Protein AF-A0A8D9G6V7-F1 (afdb_monomer_lite)

Foldseek 3Di:
DADPPDCPVCVVCPCPDPVCVVCVPPCVVVVRVQRPDPVDVPDDDDDPVVVVLVVVLVVLVVVLCCLLVVLVVCCCHDPQGRRNPVVPQDDQAPPCPPPTGGLVHSVSSVVVSVVSVVVSVVSVLVVVLVVDDPCSVVVVVVVCPPPVNVVVVVPDPVVVVVVPD

Radius of gyration: 23.68 Å; chains: 1; bounding box: 57×38×56 Å

Secondary structure (DSSP, 8-state):
---TTSTTHHHH--TT-HHHHHHTTTTHHHHHHHHH-TTS-SS----HHHHHHHHHHHHHHHHHHHHHHHHHHTTS--SS-TTHHHH-S--S-S-SGGG--TT-SHHHHHHHHHHHHHHHHHHHHHHHHHTT-TTHHHHHHHHHTSHHHHHHHTT-TTGGGTS--

pLDDT: mean 71.74, std 18.2, range [32.66, 95.0]

Structure (mmCIF, N/CA/C/O backbone):
data_AF-A0A8D9G6V7-F1
#
_entry.id   AF-A0A8D9G6V7-F1
#
loop_
_atom_site.group_PDB
_atom_site.id
_atom_site.type_symbol
_atom_site.label_atom_id
_atom_site.label_alt_id
_atom_site.label_comp_id
_atom_site.label_asym_id
_atom_site.label_entity_id
_atom_site.label_seq_id
_atom_site.pdbx_PDB_ins_code
_atom_site.Cartn_x
_atom_site.Cartn_y
_atom_site.Cartn_z
_atom_site.occupancy
_atom_site.B_iso_or_equiv
_atom_site.auth_seq_id
_atom_site.auth_comp_id
_atom_site.auth_asym_id
_atom_site.auth_atom_id
_atom_site.pdbx_PDB_model_num
ATOM 1 N N . MET A 1 1 ? -26.368 -6.749 24.649 1.00 46.66 1 MET A N 1
ATOM 2 C CA . MET A 1 1 ? -26.140 -5.301 24.455 1.00 46.66 1 MET A CA 1
ATOM 3 C C . MET A 1 1 ? -24.662 -5.129 24.165 1.00 46.66 1 MET A C 1
ATOM 5 O O . MET A 1 1 ? -23.913 -5.267 25.105 1.00 46.66 1 MET A O 1
ATOM 9 N N . GLY A 1 2 ? -24.214 -5.028 22.910 1.00 43.94 2 GLY A N 1
ATOM 10 C CA . GLY A 1 2 ? -22.781 -4.958 22.572 1.00 43.94 2 GLY A CA 1
ATOM 11 C C . GLY A 1 2 ? -22.303 -3.508 22.549 1.00 43.94 2 GLY A C 1
ATOM 12 O O . GLY A 1 2 ? -22.969 -2.684 21.937 1.00 43.94 2 GLY A O 1
ATOM 13 N N . LYS A 1 3 ? -21.216 -3.220 23.271 1.00 48.94 3 LYS A N 1
ATOM 14 C CA . LYS A 1 3 ? -20.540 -1.927 23.479 1.00 48.94 3 LYS A CA 1
ATOM 15 C C . LYS A 1 3 ? -21.410 -0.676 23.274 1.00 48.94 3 LYS A C 1
ATOM 17 O O . LYS A 1 3 ? -21.398 -0.049 22.221 1.00 48.94 3 LYS A O 1
ATOM 22 N N . LEU A 1 4 ? -22.092 -0.275 24.349 1.00 51.56 4 LEU A N 1
ATOM 23 C CA . LEU A 1 4 ? -23.026 0.861 24.468 1.00 51.56 4 LEU A CA 1
ATOM 24 C C . LEU A 1 4 ? -22.430 2.265 24.219 1.00 51.56 4 LEU A C 1
ATOM 26 O O . LEU A 1 4 ? -23.089 3.256 24.503 1.00 51.56 4 LEU A O 1
ATOM 30 N N . HIS A 1 5 ? -21.189 2.385 23.745 1.00 51.94 5 HIS A N 1
ATOM 31 C CA . HIS A 1 5 ? -20.519 3.687 23.675 1.00 51.94 5 HIS A CA 1
ATOM 32 C C . HIS A 1 5 ? -20.695 4.404 22.327 1.00 51.94 5 HIS A C 1
ATOM 34 O O . HIS A 1 5 ? -20.403 5.591 22.232 1.00 51.94 5 HIS A O 1
ATOM 40 N N . MET A 1 6 ? -21.160 3.704 21.289 1.00 51.47 6 MET A N 1
ATOM 41 C CA . MET A 1 6 ? -21.471 4.283 19.981 1.00 51.47 6 MET A CA 1
ATOM 42 C C . MET A 1 6 ? -22.716 3.567 19.446 1.00 51.47 6 MET A C 1
ATOM 44 O O . MET A 1 6 ? -22.644 2.388 19.096 1.00 51.47 6 MET A O 1
ATOM 48 N N . ASP A 1 7 ? -23.852 4.259 19.374 1.00 50.56 7 ASP A N 1
ATOM 49 C CA . ASP A 1 7 ? -25.174 3.733 18.979 1.00 50.56 7 ASP A CA 1
ATOM 50 C C . ASP A 1 7 ? -25.240 3.067 17.583 1.00 50.56 7 ASP A C 1
ATOM 52 O O . ASP A 1 7 ? -26.285 2.581 17.160 1.00 50.56 7 ASP A O 1
ATOM 56 N N . LEU A 1 8 ? -24.125 2.973 16.854 1.00 51.81 8 LEU A N 1
ATOM 57 C CA . LEU A 1 8 ? -24.022 2.324 15.546 1.00 51.81 8 LEU A CA 1
ATOM 58 C C . LEU A 1 8 ? -24.221 0.794 15.597 1.00 51.81 8 LEU A C 1
ATOM 60 O O . LEU A 1 8 ? -24.681 0.193 14.626 1.00 51.81 8 LEU A O 1
ATOM 64 N N . MET A 1 9 ? -23.917 0.149 16.732 1.00 51.12 9 MET A N 1
ATOM 65 C CA . MET A 1 9 ? -24.083 -1.305 16.912 1.00 51.12 9 MET A CA 1
ATOM 66 C C . MET A 1 9 ? -25.566 -1.731 16.982 1.00 51.12 9 MET A C 1
ATOM 68 O O . MET A 1 9 ? -25.879 -2.906 16.777 1.00 51.12 9 MET A O 1
ATOM 72 N N . TYR A 1 10 ? -26.497 -0.794 17.220 1.00 48.59 10 TYR A N 1
ATOM 73 C CA . TYR A 1 10 ? -27.942 -1.067 17.212 1.00 48.59 10 TYR A CA 1
ATOM 74 C C . TYR A 1 10 ? -28.474 -1.461 15.827 1.00 48.59 10 TYR A C 1
ATOM 76 O O . TYR A 1 10 ? -29.475 -2.172 15.745 1.00 48.59 10 TYR A O 1
ATOM 84 N N . PHE A 1 11 ? -27.808 -1.049 14.742 1.00 48.66 11 PHE A N 1
ATOM 85 C CA . PHE A 1 11 ? -28.269 -1.356 13.386 1.00 48.66 11 PHE A CA 1
ATOM 86 C C . PHE A 1 11 ? -27.927 -2.790 12.948 1.00 48.66 11 PHE A C 1
ATOM 88 O O . PHE A 1 11 ? -28.693 -3.411 12.216 1.00 48.66 11 PHE A O 1
ATOM 95 N N . TYR A 1 12 ? -26.803 -3.348 13.415 1.00 50.84 12 TYR A N 1
ATOM 96 C CA . TYR A 1 12 ? -26.322 -4.664 12.964 1.00 50.84 12 TYR A CA 1
ATOM 97 C C . TYR A 1 12 ? -26.903 -5.853 13.742 1.00 50.84 12 TYR A C 1
ATOM 99 O O . TYR A 1 12 ? -26.991 -6.953 13.200 1.00 50.84 12 TYR A O 1
ATOM 107 N N . LEU A 1 13 ? -27.338 -5.655 14.989 1.00 57.66 13 LEU A N 1
ATOM 108 C CA . LEU A 1 13 ? -27.969 -6.693 15.811 1.00 57.66 13 LEU A CA 1
ATOM 109 C C . LEU A 1 13 ? -29.180 -6.113 16.559 1.00 57.66 13 LEU A C 1
ATOM 111 O O . LEU A 1 13 ? -29.129 -5.957 17.783 1.00 57.66 13 LEU A O 1
ATOM 115 N N . PRO A 1 14 ? -30.293 -5.808 15.862 1.00 64.06 14 PRO A N 1
ATOM 116 C CA . PRO A 1 14 ? -31.550 -5.570 16.554 1.00 64.06 14 PRO A CA 1
ATOM 117 C C . PRO A 1 14 ? -31.865 -6.798 17.416 1.00 64.06 14 PRO A C 1
ATOM 119 O O . PRO A 1 14 ? -31.642 -7.936 16.996 1.00 64.06 14 PRO A O 1
ATOM 122 N N . THR A 1 15 ? -32.404 -6.584 18.618 1.00 68.12 15 THR A N 1
ATOM 123 C CA . THR A 1 15 ? -32.710 -7.638 19.611 1.00 68.12 15 THR A CA 1
ATOM 124 C C . THR A 1 15 ? -33.662 -8.728 19.102 1.00 68.12 15 THR A C 1
ATOM 126 O O . THR A 1 15 ? -33.828 -9.746 19.767 1.00 68.12 15 THR A O 1
ATOM 129 N N . ASN A 1 16 ? -34.242 -8.534 17.912 1.00 69.12 16 ASN A N 1
ATOM 130 C CA . ASN A 1 16 ? -35.135 -9.455 17.214 1.00 69.12 16 ASN A CA 1
ATOM 131 C C . ASN A 1 16 ? -34.717 -9.732 15.751 1.00 69.12 16 ASN A C 1
ATOM 133 O O . ASN A 1 16 ? -35.520 -10.232 14.968 1.00 69.12 16 ASN A O 1
ATOM 137 N N . GLY A 1 17 ? -33.485 -9.398 15.350 1.00 74.50 17 GLY A N 1
ATOM 138 C CA . GLY A 1 17 ? -32.993 -9.659 13.995 1.00 74.50 17 GLY A CA 1
ATOM 139 C C . GLY A 1 17 ? -32.755 -11.152 13.717 1.00 74.50 17 GLY A C 1
ATOM 140 O O . GLY A 1 17 ? -32.447 -11.908 14.642 1.00 74.50 17 GLY A O 1
ATOM 141 N N . PRO A 1 18 ? -32.819 -11.596 12.448 1.00 76.44 18 PRO A N 1
ATOM 142 C CA . PRO A 1 18 ? -32.563 -12.992 12.079 1.00 76.44 18 PRO A CA 1
ATOM 143 C C . PRO A 1 18 ? -31.156 -13.462 12.493 1.00 76.44 18 PRO A C 1
ATOM 145 O O . PRO A 1 18 ? -31.009 -14.572 12.998 1.00 76.44 18 PRO A O 1
ATOM 148 N N . ALA A 1 19 ? -30.141 -12.594 12.396 1.00 72.94 19 ALA A N 1
ATOM 149 C CA . ALA A 1 19 ? -28.780 -12.878 12.866 1.00 72.94 19 ALA A CA 1
ATOM 150 C C . ALA A 1 19 ? -28.673 -12.983 14.403 1.00 72.94 19 ALA A C 1
ATOM 152 O O . ALA A 1 19 ? -27.957 -13.843 14.915 1.00 72.94 19 ALA A O 1
ATOM 153 N N . PHE A 1 20 ? -29.421 -12.153 15.145 1.00 78.75 20 PHE A N 1
ATOM 154 C CA . PHE A 1 20 ? -29.467 -12.200 16.612 1.00 78.75 20 PHE A CA 1
ATOM 155 C C . PHE A 1 20 ? -30.108 -13.505 17.099 1.00 78.75 20 PHE A C 1
ATOM 157 O O . PHE A 1 20 ? -29.574 -14.166 17.986 1.00 78.75 20 PHE A O 1
ATOM 164 N N . ASN A 1 21 ? -31.222 -13.912 16.483 1.00 77.44 21 ASN A N 1
ATOM 165 C CA . ASN A 1 21 ? -31.933 -15.138 16.845 1.00 77.44 21 ASN A CA 1
ATOM 166 C C . ASN A 1 21 ? -31.157 -16.408 16.463 1.00 77.44 21 ASN A C 1
ATOM 168 O O . ASN A 1 21 ? -31.129 -17.346 17.255 1.00 77.44 21 ASN A O 1
ATOM 172 N N . ALA A 1 22 ? -30.478 -16.422 15.311 1.00 76.88 22 ALA A N 1
ATOM 173 C CA . ALA A 1 22 ? -29.657 -17.557 14.884 1.00 76.88 22 ALA A CA 1
ATOM 174 C C . ALA A 1 22 ? -28.390 -17.747 15.743 1.00 76.88 22 ALA A C 1
ATOM 176 O O . ALA A 1 22 ? -27.967 -18.874 15.982 1.00 76.88 22 ALA A O 1
ATOM 177 N N . GLY A 1 23 ? -27.783 -16.657 16.229 1.00 75.62 23 GLY A N 1
ATOM 178 C CA . GLY A 1 23 ? -26.565 -16.711 17.049 1.00 75.62 23 GLY A CA 1
ATOM 179 C C . GLY A 1 23 ? -26.800 -16.866 18.557 1.00 75.62 23 GLY A C 1
ATOM 180 O O . GLY A 1 23 ? -25.850 -17.168 19.286 1.00 75.62 23 GLY A O 1
ATOM 181 N N . ARG A 1 24 ? -28.040 -16.661 19.033 1.00 76.88 24 ARG A N 1
ATOM 182 C CA . ARG A 1 24 ? -28.408 -16.470 20.453 1.00 76.88 24 ARG A CA 1
ATOM 183 C C . ARG A 1 24 ? -27.944 -17.576 21.398 1.00 76.88 24 ARG A C 1
ATOM 185 O O . ARG A 1 24 ? -27.667 -17.285 22.555 1.00 76.88 24 ARG A O 1
ATOM 192 N N . SER A 1 25 ? -27.888 -18.818 20.932 1.00 78.25 25 SER A N 1
ATOM 193 C CA . SER A 1 25 ? -27.542 -19.991 21.745 1.00 78.25 25 SER A CA 1
ATOM 194 C C . SER A 1 25 ? -26.132 -20.530 21.500 1.00 78.25 25 SER A C 1
ATOM 196 O O . SER A 1 25 ? -25.709 -21.419 22.231 1.00 78.25 25 SER A O 1
ATOM 198 N N . ILE A 1 26 ? -25.410 -20.025 20.491 1.00 81.19 26 ILE A N 1
ATOM 199 C CA . ILE A 1 26 ? -24.155 -20.637 20.023 1.00 81.19 26 ILE A CA 1
ATOM 200 C C . ILE A 1 26 ? -22.945 -19.801 20.444 1.00 81.19 26 ILE A C 1
ATOM 202 O O . ILE A 1 26 ? -22.111 -20.258 21.215 1.00 81.19 26 ILE A O 1
ATOM 206 N N . TRP A 1 27 ? -22.842 -18.569 19.950 1.00 81.12 27 TRP A N 1
ATOM 207 C CA . TRP A 1 27 ? -21.658 -17.720 20.149 1.00 81.12 27 TRP A CA 1
ATOM 208 C C . TRP A 1 27 ? -22.009 -16.331 20.686 1.00 81.12 27 TRP A C 1
ATOM 210 O O . TRP A 1 27 ? -21.168 -15.665 21.287 1.00 81.12 27 TRP A O 1
ATOM 220 N N . LEU A 1 28 ? -23.260 -15.894 20.515 1.00 79.44 28 LEU A N 1
ATOM 221 C CA . LEU A 1 28 ? -23.675 -14.525 20.799 1.00 79.44 28 LEU A CA 1
ATOM 222 C C . LEU A 1 28 ? -23.592 -14.135 22.290 1.00 79.44 28 LEU A C 1
ATOM 224 O O . LEU A 1 28 ? -23.145 -13.021 22.556 1.00 79.44 28 LEU A O 1
ATOM 228 N N . PRO A 1 29 ? -23.951 -14.990 23.275 1.00 80.31 29 PRO A N 1
ATOM 229 C CA . PRO A 1 29 ? -23.819 -14.636 24.692 1.00 80.31 29 PRO A CA 1
ATOM 230 C C . PRO A 1 29 ? -22.359 -14.438 25.123 1.00 80.31 29 PRO A C 1
ATOM 232 O O . PRO A 1 29 ? -22.047 -13.454 25.788 1.00 80.31 29 PRO A O 1
ATOM 235 N N . GLY A 1 30 ? -21.454 -15.327 24.695 1.00 81.88 30 GLY A N 1
ATOM 236 C CA . GLY A 1 30 ? -20.021 -15.216 24.989 1.00 81.88 30 GLY A CA 1
ATOM 237 C C . GLY A 1 30 ? -19.370 -14.021 24.289 1.00 81.88 30 GLY A C 1
ATOM 238 O O . GLY A 1 30 ? -18.611 -13.278 24.902 1.00 81.88 30 GLY A O 1
ATOM 239 N N . TRP A 1 31 ? -19.739 -13.778 23.031 1.00 81.19 31 TRP A N 1
ATOM 240 C CA . TRP A 1 31 ? -19.286 -12.625 22.251 1.00 81.19 31 TRP A CA 1
ATOM 241 C C . TRP A 1 31 ? -19.730 -11.290 22.861 1.00 81.19 31 TRP A C 1
ATOM 243 O O . TRP A 1 31 ? -18.931 -10.365 22.990 1.00 81.19 31 TRP A O 1
ATOM 253 N N . LEU A 1 32 ? -20.994 -11.188 23.285 1.00 78.06 32 LEU A N 1
ATOM 254 C CA . LEU A 1 32 ? -21.510 -9.986 23.938 1.00 78.06 32 LEU A CA 1
ATOM 255 C C . LEU A 1 32 ? -20.821 -9.721 25.278 1.00 78.06 32 LEU A C 1
ATOM 257 O O . LEU A 1 32 ? -20.551 -8.562 25.578 1.00 78.06 32 LEU A O 1
ATOM 261 N N . ASN A 1 33 ? -20.512 -10.753 26.062 1.00 81.06 33 ASN A N 1
ATOM 262 C CA . ASN A 1 33 ? -19.750 -10.578 27.298 1.00 81.06 33 ASN A CA 1
ATOM 263 C C . ASN A 1 33 ? -18.335 -10.060 26.998 1.00 81.06 33 ASN A C 1
ATOM 265 O O . ASN A 1 33 ? -17.965 -8.998 27.491 1.00 81.06 33 ASN A O 1
ATOM 269 N N . ALA A 1 34 ? -17.613 -10.705 26.078 1.00 78.50 34 ALA A N 1
ATOM 270 C CA . ALA A 1 34 ? -16.242 -10.334 25.724 1.00 78.50 34 ALA A CA 1
ATOM 271 C C . ALA A 1 34 ? -16.100 -8.907 25.152 1.00 78.50 34 ALA A C 1
ATOM 273 O O . ALA A 1 34 ? -15.079 -8.258 25.368 1.00 78.50 34 ALA A O 1
ATOM 274 N N . ILE A 1 35 ? -17.115 -8.403 24.437 1.00 76.25 35 ILE A N 1
ATOM 275 C CA . ILE A 1 35 ? -17.132 -7.035 23.886 1.00 76.25 35 ILE A CA 1
ATOM 276 C C . ILE A 1 35 ? -17.367 -5.966 24.960 1.00 76.25 35 ILE A C 1
ATOM 278 O O . ILE A 1 35 ? -16.901 -4.833 24.818 1.00 76.25 35 ILE A O 1
ATOM 282 N N . ASN A 1 36 ? -18.149 -6.292 25.989 1.00 75.19 36 ASN A N 1
ATOM 283 C CA . ASN A 1 36 ? -18.490 -5.354 27.061 1.00 75.19 36 ASN A CA 1
ATOM 284 C C . ASN A 1 36 ? -17.490 -5.376 28.216 1.00 75.19 36 ASN A C 1
ATOM 286 O O . ASN A 1 36 ? -17.536 -4.507 29.085 1.00 75.19 36 ASN A O 1
ATOM 290 N N . GLU A 1 37 ? -16.604 -6.364 28.242 1.00 79.81 37 GLU A N 1
ATOM 291 C CA . GLU A 1 37 ? -15.507 -6.434 29.192 1.00 79.81 37 GLU A CA 1
ATOM 292 C C . GLU A 1 37 ? -14.452 -5.364 28.875 1.00 79.81 37 GLU A C 1
ATOM 294 O O . GLU A 1 37 ? -13.754 -5.418 27.864 1.00 79.81 37 GLU A O 1
ATOM 299 N N . ASN A 1 38 ? -14.295 -4.399 29.786 1.00 71.06 38 ASN A N 1
ATOM 300 C CA . ASN A 1 38 ? -13.301 -3.322 29.674 1.00 71.06 38 ASN A CA 1
ATOM 301 C C . ASN A 1 38 ? -11.849 -3.794 29.889 1.00 71.06 38 ASN A C 1
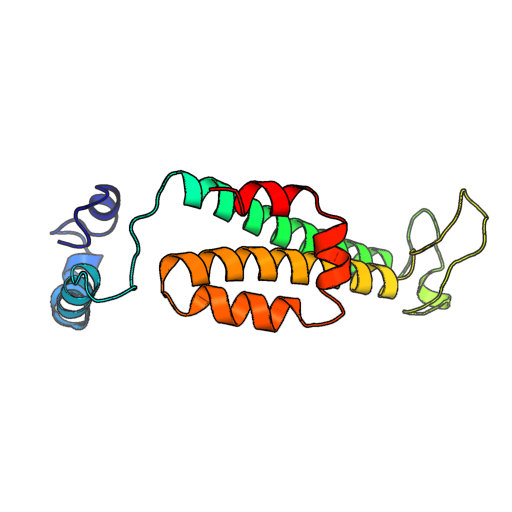ATOM 303 O O . ASN A 1 38 ? -10.922 -3.001 29.745 1.00 71.06 38 ASN A O 1
ATOM 307 N N . SER A 1 39 ? -11.640 -5.060 30.261 1.00 74.94 39 SER A N 1
ATOM 308 C CA . SER A 1 39 ? -10.317 -5.673 30.430 1.00 74.94 39 SER A CA 1
ATOM 309 C C . SER A 1 39 ? -9.692 -6.142 29.115 1.00 74.94 39 SER A C 1
ATOM 311 O O . SER A 1 39 ? -8.498 -6.430 29.084 1.00 74.94 39 SER A O 1
ATOM 313 N N . ASN A 1 40 ? -10.482 -6.230 28.040 1.00 71.50 40 ASN A N 1
ATOM 314 C CA . ASN A 1 40 ? -10.051 -6.781 26.760 1.00 71.50 40 ASN A CA 1
ATOM 315 C C . ASN A 1 40 ? -9.880 -5.665 25.718 1.00 71.50 40 ASN A C 1
ATOM 317 O O . ASN A 1 40 ? -10.647 -4.707 25.667 1.00 71.50 40 ASN A O 1
ATOM 321 N N . SER A 1 41 ? -8.912 -5.816 24.813 1.00 69.31 41 SER A N 1
ATOM 322 C CA . SER A 1 41 ? -8.649 -4.877 23.710 1.00 69.31 41 SER A CA 1
ATOM 323 C C . SER A 1 41 ? -9.484 -5.151 22.446 1.00 69.31 41 SER A C 1
ATOM 325 O O . SER A 1 41 ? -9.144 -4.680 21.364 1.00 69.31 41 SER A O 1
ATOM 327 N N . LEU A 1 42 ? -10.576 -5.918 22.559 1.00 66.56 42 LEU A N 1
ATOM 328 C CA . LEU A 1 42 ? -11.312 -6.475 21.413 1.00 66.56 42 LEU A CA 1
ATOM 329 C C . LEU A 1 42 ? -11.972 -5.411 20.526 1.00 66.56 42 LEU A C 1
ATOM 331 O O . LEU A 1 42 ? -12.063 -5.582 19.316 1.00 66.56 42 LEU A O 1
ATOM 335 N N . PHE A 1 43 ? -12.389 -4.298 21.124 1.00 70.31 43 PHE A N 1
ATOM 336 C CA . PHE A 1 43 ? -12.833 -3.102 20.417 1.00 70.31 43 PHE A CA 1
ATOM 337 C C . PHE A 1 43 ? -12.419 -1.912 21.263 1.00 70.31 43 PHE A C 1
ATOM 339 O O . PHE A 1 43 ? -12.920 -1.782 22.374 1.00 70.31 43 PHE A O 1
ATOM 346 N N . LEU A 1 44 ? -11.524 -1.044 20.797 1.00 71.62 44 LEU A N 1
ATOM 347 C CA . LEU A 1 44 ? -11.215 0.206 21.501 1.00 71.62 44 LEU A CA 1
ATOM 348 C C . LEU A 1 44 ? -12.250 1.284 21.155 1.00 71.62 44 LEU A C 1
ATOM 350 O O . LEU A 1 44 ? -12.960 1.194 20.155 1.00 71.62 44 LEU A O 1
ATOM 354 N N . THR A 1 45 ? -12.411 2.274 22.032 1.00 69.06 45 THR A N 1
ATOM 355 C CA . THR A 1 45 ? -13.222 3.458 21.722 1.00 69.06 45 THR A CA 1
ATOM 356 C C . THR A 1 45 ? -12.487 4.295 20.683 1.00 69.06 45 THR A C 1
ATOM 358 O O . THR A 1 45 ? -11.426 4.834 20.978 1.00 69.06 45 THR A O 1
ATOM 361 N N . ILE A 1 46 ? -13.054 4.381 19.482 1.00 73.06 46 ILE A N 1
ATOM 362 C CA . ILE A 1 46 ? -12.469 5.114 18.358 1.00 73.06 46 ILE A CA 1
ATOM 363 C C . ILE A 1 46 ? -12.707 6.612 18.560 1.00 73.06 46 ILE A C 1
ATOM 365 O O . ILE A 1 46 ? -13.843 7.037 18.783 1.00 73.06 46 ILE A O 1
ATOM 369 N N . GLY A 1 47 ? -11.641 7.406 18.483 1.00 81.00 47 GLY A N 1
ATOM 370 C CA . GLY A 1 47 ? -11.704 8.870 18.541 1.00 81.00 47 GLY A CA 1
ATOM 371 C C . GLY A 1 47 ? -11.645 9.539 17.158 1.00 81.00 47 GLY A C 1
ATOM 372 O O . GLY A 1 47 ? -11.337 8.888 16.160 1.00 81.00 47 GLY A O 1
ATOM 373 N N . PRO A 1 48 ? -11.856 10.866 17.064 1.00 75.69 48 PRO A N 1
ATOM 374 C CA . PRO A 1 48 ? -11.662 11.609 15.812 1.00 75.69 48 PRO A CA 1
ATOM 375 C C . PRO A 1 48 ? -10.200 11.589 15.324 1.00 75.69 48 PRO A C 1
ATOM 377 O O . PRO A 1 48 ? -9.951 11.708 14.127 1.00 75.69 48 PRO A O 1
ATOM 380 N N . GLY A 1 49 ? -9.230 11.394 16.227 1.00 73.75 49 GLY A N 1
ATOM 381 C CA . GLY A 1 49 ? -7.819 11.203 15.868 1.00 73.75 49 GLY A CA 1
ATOM 382 C C . GLY A 1 49 ? -7.567 9.908 15.089 1.00 73.75 49 GLY A C 1
ATOM 383 O O . GLY A 1 49 ? -6.803 9.911 14.123 1.00 73.75 49 GLY A O 1
ATOM 384 N N . ASP A 1 50 ? -8.278 8.829 15.427 1.00 76.31 50 ASP A N 1
ATOM 385 C CA . ASP A 1 50 ? -8.151 7.543 14.736 1.00 76.31 50 ASP A CA 1
ATOM 386 C C . ASP A 1 50 ? -8.635 7.645 13.287 1.00 76.31 50 ASP A C 1
ATOM 388 O O . ASP A 1 50 ? -8.064 7.013 12.404 1.00 76.31 50 ASP A O 1
ATOM 392 N N . PHE A 1 51 ? -9.635 8.481 12.998 1.00 80.38 51 PHE A N 1
ATOM 393 C CA . PHE A 1 51 ? -10.101 8.707 11.628 1.00 80.38 51 PHE A CA 1
ATOM 394 C C . PHE A 1 51 ? -8.975 9.214 10.715 1.00 80.38 51 PHE A C 1
ATOM 396 O O . PHE A 1 51 ? -8.742 8.643 9.647 1.00 80.38 51 PHE A O 1
ATOM 403 N N . LEU A 1 52 ? -8.246 10.250 11.141 1.00 83.25 52 LEU A N 1
ATOM 404 C CA . LEU A 1 52 ? -7.154 10.843 10.356 1.00 83.25 52 LEU A CA 1
ATOM 405 C C . LEU A 1 52 ? -6.026 9.844 10.112 1.00 83.25 52 LEU A C 1
ATOM 407 O O . LEU A 1 52 ? -5.483 9.745 9.013 1.00 83.25 52 LEU A O 1
ATOM 411 N N . VAL A 1 53 ? -5.718 9.061 11.135 1.00 80.50 53 VAL A N 1
ATOM 412 C CA . VAL 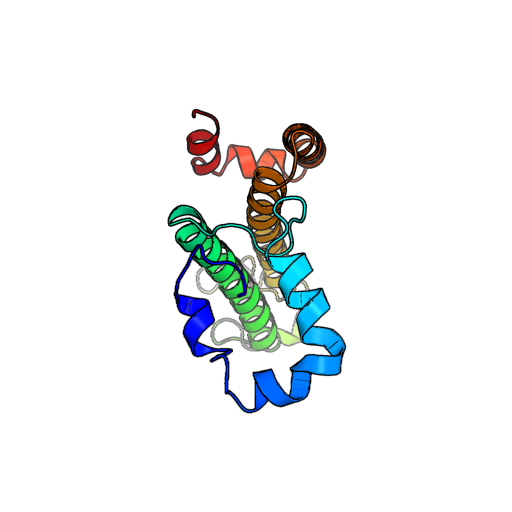A 1 53 ? -4.719 8.003 11.080 1.00 80.50 53 VAL A CA 1
ATOM 413 C C . VAL A 1 53 ? -5.095 6.924 10.075 1.00 80.50 53 VAL A C 1
ATOM 415 O O . VAL A 1 53 ? -4.267 6.531 9.257 1.00 80.50 53 VAL A O 1
ATOM 418 N N . HIS A 1 54 ? -6.334 6.432 10.123 1.00 82.00 54 HIS A N 1
ATOM 419 C CA . HIS A 1 54 ? -6.779 5.383 9.212 1.00 82.00 54 HIS A CA 1
ATOM 420 C C . HIS A 1 54 ? -6.722 5.871 7.758 1.00 82.00 54 HIS A C 1
ATOM 422 O O . HIS A 1 54 ? -6.350 5.103 6.873 1.00 82.00 54 HIS A O 1
ATOM 428 N N . HIS A 1 55 ? -6.983 7.161 7.513 1.00 86.81 55 HIS A N 1
ATOM 429 C CA . HIS A 1 55 ? -6.794 7.776 6.196 1.00 86.81 55 HIS A CA 1
ATOM 430 C C . HIS A 1 55 ? -5.316 7.875 5.801 1.00 86.81 55 HIS A C 1
ATOM 432 O O . HIS A 1 55 ? -4.981 7.610 4.648 1.00 86.81 55 HIS A O 1
ATOM 438 N N . ALA A 1 56 ? -4.419 8.195 6.736 1.00 85.56 56 ALA A N 1
ATOM 439 C CA . ALA A 1 56 ? -2.979 8.206 6.481 1.00 85.56 56 ALA A CA 1
ATOM 440 C C . ALA A 1 56 ? -2.435 6.801 6.152 1.00 85.56 56 ALA A C 1
ATOM 442 O O . ALA A 1 56 ? -1.653 6.643 5.215 1.00 85.56 56 ALA A O 1
ATOM 443 N N . ILE A 1 57 ? -2.898 5.764 6.858 1.00 87.88 57 ILE A N 1
ATOM 444 C CA . ILE A 1 57 ? -2.555 4.361 6.574 1.00 87.88 57 ILE A CA 1
ATOM 445 C C . ILE A 1 57 ? -3.113 3.943 5.211 1.00 87.88 57 ILE A C 1
ATOM 447 O O . ILE A 1 57 ? -2.399 3.342 4.409 1.00 87.88 57 ILE A O 1
ATOM 451 N N . ALA A 1 58 ? -4.369 4.291 4.918 1.00 88.94 58 ALA A N 1
ATOM 452 C CA . ALA A 1 58 ? -4.969 4.028 3.617 1.00 88.94 58 ALA A CA 1
ATOM 453 C C . ALA A 1 58 ? -4.169 4.698 2.495 1.00 88.94 58 ALA A C 1
ATOM 455 O O . ALA A 1 58 ? -3.896 4.050 1.487 1.00 88.94 58 ALA A O 1
ATOM 456 N N . LEU A 1 59 ? -3.733 5.948 2.673 1.00 92.00 59 LEU A N 1
ATOM 457 C CA . LEU A 1 59 ? -2.876 6.636 1.711 1.00 92.00 59 LEU A CA 1
ATOM 458 C C . LEU A 1 59 ? -1.565 5.870 1.488 1.00 92.00 59 LEU A C 1
ATOM 460 O O . LEU A 1 59 ? -1.209 5.634 0.339 1.00 92.00 59 LEU A O 1
ATOM 464 N N . GLY A 1 60 ? -0.895 5.427 2.556 1.00 88.31 60 GLY A N 1
ATOM 465 C CA . GLY A 1 60 ? 0.331 4.624 2.467 1.00 88.31 60 GLY A CA 1
ATOM 466 C C . GLY A 1 60 ? 0.147 3.285 1.737 1.00 88.31 60 GLY A C 1
ATOM 467 O O . GLY A 1 60 ? 0.982 2.887 0.921 1.00 88.31 60 GLY A O 1
ATOM 468 N N . LEU A 1 61 ? -0.983 2.604 1.955 1.00 90.81 61 LEU A N 1
ATOM 469 C CA . LEU A 1 61 ? -1.331 1.376 1.231 1.00 90.81 61 LEU A CA 1
ATOM 470 C C . LEU A 1 61 ? -1.600 1.641 -0.255 1.00 90.81 61 LEU A C 1
ATOM 472 O O . LEU A 1 61 ? -1.110 0.901 -1.113 1.00 90.81 61 LEU A O 1
ATOM 476 N N . HIS A 1 62 ? -2.343 2.704 -0.573 1.00 93.50 62 HIS A N 1
ATOM 477 C CA . HIS A 1 62 ? -2.624 3.080 -1.957 1.00 93.50 62 HIS A CA 1
ATOM 478 C C . HIS A 1 62 ? -1.347 3.492 -2.690 1.00 93.50 62 HIS A C 1
ATOM 480 O O . HIS A 1 62 ? -1.131 3.030 -3.805 1.00 93.50 62 HIS A O 1
ATOM 486 N N . THR A 1 63 ? -0.469 4.297 -2.082 1.00 94.12 63 THR A N 1
ATOM 487 C CA . THR A 1 63 ? 0.795 4.714 -2.711 1.00 94.12 63 THR A CA 1
ATOM 488 C C . THR A 1 63 ? 1.720 3.526 -2.950 1.00 94.12 63 THR A C 1
ATOM 490 O O . THR A 1 63 ? 2.214 3.368 -4.064 1.00 94.12 63 THR A O 1
ATOM 493 N N . THR A 1 64 ? 1.889 2.639 -1.964 1.00 92.19 64 THR A N 1
ATOM 494 C CA . THR A 1 64 ? 2.695 1.414 -2.117 1.00 92.19 64 THR A CA 1
ATOM 495 C C . THR A 1 64 ? 2.161 0.542 -3.257 1.00 92.19 64 THR A C 1
ATOM 497 O O . THR A 1 64 ? 2.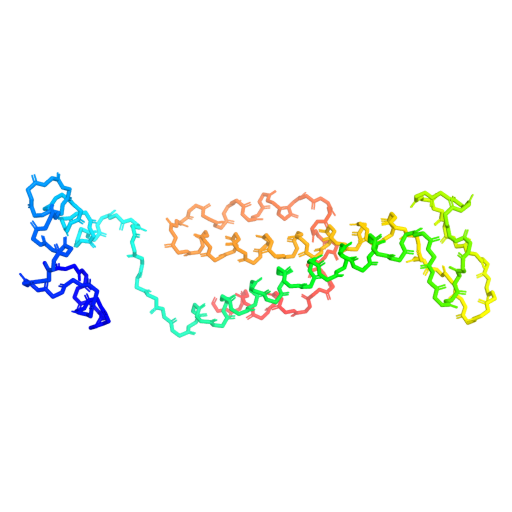923 0.089 -4.113 1.00 92.19 64 THR A O 1
ATOM 500 N N . THR A 1 65 ? 0.839 0.358 -3.318 1.00 93.31 65 THR A N 1
ATOM 501 C CA . THR A 1 65 ? 0.193 -0.435 -4.373 1.00 93.31 65 THR A CA 1
ATOM 502 C C . THR A 1 65 ? 0.346 0.225 -5.741 1.00 93.31 65 THR A C 1
ATOM 504 O O . THR A 1 65 ? 0.694 -0.452 -6.704 1.00 93.31 65 THR A O 1
ATOM 507 N N . LEU A 1 66 ? 0.145 1.543 -5.840 1.00 93.81 66 LEU A N 1
ATOM 508 C CA . LEU A 1 66 ? 0.307 2.291 -7.088 1.00 93.81 66 LEU A CA 1
ATOM 509 C C . LEU A 1 66 ? 1.729 2.169 -7.639 1.00 93.81 66 LEU A C 1
ATOM 511 O O . LEU A 1 66 ? 1.885 1.956 -8.838 1.00 93.81 66 LEU A O 1
ATOM 515 N N . ILE A 1 67 ? 2.752 2.249 -6.784 1.00 93.75 67 ILE A N 1
ATOM 516 C CA . ILE A 1 67 ? 4.154 2.109 -7.196 1.00 93.75 67 ILE A CA 1
ATOM 517 C C . ILE A 1 67 ? 4.421 0.702 -7.745 1.00 93.75 67 ILE A C 1
ATOM 519 O O . ILE A 1 67 ? 4.962 0.570 -8.843 1.00 93.75 67 ILE A O 1
ATOM 523 N N . LEU A 1 68 ? 4.001 -0.349 -7.030 1.00 91.62 68 LEU A N 1
ATOM 524 C CA . LEU A 1 68 ? 4.206 -1.737 -7.461 1.00 91.62 68 LEU A CA 1
ATOM 525 C C . LEU A 1 68 ? 3.441 -2.067 -8.745 1.00 91.62 68 LEU A C 1
ATOM 527 O O . LEU A 1 68 ? 4.006 -2.648 -9.670 1.00 91.62 68 LEU A O 1
ATOM 531 N N . VAL A 1 69 ? 2.170 -1.668 -8.828 1.00 95.00 69 VAL A N 1
ATOM 532 C CA . VAL A 1 69 ? 1.334 -1.892 -10.014 1.00 95.00 69 VAL A CA 1
ATOM 533 C C . VAL A 1 69 ? 1.910 -1.145 -11.212 1.00 95.00 69 VAL A C 1
ATOM 535 O O . VAL A 1 69 ? 2.035 -1.723 -12.289 1.00 95.00 69 VAL A O 1
ATOM 538 N N . LYS A 1 70 ? 2.325 0.113 -11.032 1.00 93.50 70 LYS A N 1
ATOM 539 C CA . LYS A 1 70 ? 2.960 0.895 -12.094 1.00 93.50 70 LYS A CA 1
ATOM 540 C C . LYS A 1 70 ? 4.266 0.253 -12.562 1.00 93.50 70 LYS A C 1
ATOM 542 O O . LYS A 1 70 ? 4.444 0.085 -13.765 1.00 93.50 70 LYS A O 1
ATOM 547 N N . GLY A 1 71 ? 5.137 -0.147 -11.634 1.00 91.00 71 GLY A N 1
ATOM 548 C CA . GLY A 1 71 ? 6.400 -0.823 -11.940 1.00 91.00 71 GLY A CA 1
ATOM 549 C C . GLY A 1 71 ? 6.205 -2.144 -12.685 1.00 91.00 71 GLY A C 1
ATOM 550 O O . GLY A 1 71 ? 6.916 -2.411 -13.650 1.00 91.00 71 GLY A O 1
ATOM 551 N N . ALA A 1 72 ? 5.202 -2.937 -12.299 1.00 90.06 72 ALA A N 1
ATOM 552 C CA . ALA A 1 72 ? 4.877 -4.203 -12.952 1.00 90.06 72 ALA A CA 1
ATOM 553 C C . ALA A 1 72 ? 4.287 -4.016 -14.361 1.00 90.06 72 ALA A C 1
ATOM 555 O O . ALA A 1 72 ? 4.667 -4.733 -15.287 1.00 90.06 72 ALA A O 1
ATOM 556 N N . LEU A 1 73 ? 3.381 -3.047 -14.542 1.00 92.69 73 LEU A N 1
ATOM 557 C CA . LEU A 1 73 ? 2.761 -2.767 -15.842 1.00 92.69 73 LEU A CA 1
ATOM 558 C C . LEU A 1 73 ? 3.759 -2.159 -16.837 1.00 92.69 73 LEU A C 1
ATOM 560 O O . LEU A 1 73 ? 3.769 -2.543 -18.005 1.00 92.69 73 LEU A O 1
ATOM 564 N N . ASP A 1 74 ? 4.645 -1.274 -16.373 1.00 91.12 74 ASP A N 1
ATOM 565 C CA . ASP A 1 74 ? 5.657 -0.618 -17.208 1.00 91.12 74 ASP A CA 1
ATOM 566 C C . ASP A 1 74 ? 6.947 -1.446 -17.372 1.00 91.12 74 ASP A C 1
ATOM 568 O O . ASP A 1 74 ? 7.888 -0.973 -18.015 1.00 91.12 74 ASP A O 1
ATOM 572 N N . ALA A 1 75 ? 7.030 -2.654 -16.797 1.00 87.44 75 ALA A N 1
ATOM 573 C CA . ALA A 1 75 ? 8.233 -3.494 -16.828 1.00 87.44 75 ALA A CA 1
ATOM 574 C C . ALA A 1 75 ? 8.599 -3.966 -18.243 1.00 87.44 75 ALA A C 1
ATOM 576 O O . ALA A 1 75 ? 9.774 -4.124 -18.560 1.00 87.44 75 ALA A O 1
ATOM 577 N N . ARG A 1 76 ? 7.603 -4.190 -19.111 1.00 87.00 76 ARG A N 1
ATOM 578 C CA . ARG A 1 76 ? 7.848 -4.638 -20.495 1.00 87.00 76 ARG A CA 1
ATOM 579 C C . ARG A 1 76 ? 8.202 -3.493 -21.438 1.00 87.00 76 ARG A C 1
ATOM 581 O O . ARG A 1 76 ? 8.943 -3.706 -22.392 1.00 87.00 76 ARG A O 1
ATOM 588 N N . GLY A 1 77 ? 7.678 -2.307 -21.160 1.00 87.50 77 GLY A N 1
ATOM 589 C CA . GLY A 1 77 ? 7.870 -1.109 -21.960 1.00 87.50 77 GLY A CA 1
ATOM 590 C C . GLY A 1 77 ? 6.943 0.003 -21.485 1.00 87.50 77 GLY A C 1
ATOM 591 O O . GLY A 1 77 ? 5.852 -0.248 -20.978 1.00 87.50 77 GLY A O 1
ATOM 592 N N . SER A 1 78 ? 7.381 1.243 -21.650 1.00 89.06 78 SER A N 1
ATOM 593 C CA . SER A 1 78 ? 6.594 2.449 -21.413 1.00 89.06 78 SER A CA 1
ATOM 594 C C . SER A 1 78 ? 6.662 3.347 -22.647 1.00 89.06 78 SER A C 1
ATOM 596 O O . SER A 1 78 ? 7.481 3.141 -23.541 1.00 89.06 78 SER A O 1
ATOM 598 N N . LYS A 1 79 ? 5.835 4.397 -22.703 1.00 89.75 79 LYS A N 1
ATOM 599 C CA . LYS A 1 79 ? 5.930 5.398 -23.781 1.00 89.75 79 LYS A CA 1
ATOM 600 C C . LYS A 1 79 ? 7.326 6.040 -23.863 1.00 89.75 79 LYS A C 1
ATOM 602 O O . LYS A 1 79 ? 7.740 6.458 -24.940 1.00 89.75 79 LYS A O 1
ATOM 607 N N . LEU A 1 80 ? 8.033 6.124 -22.732 1.00 87.69 80 LEU A N 1
ATOM 608 C CA . LEU A 1 80 ? 9.369 6.708 -22.653 1.00 87.69 80 LEU A CA 1
ATOM 609 C C . LEU A 1 80 ? 10.457 5.737 -23.130 1.00 87.69 80 LEU A C 1
ATOM 611 O O . LEU A 1 80 ? 11.369 6.182 -23.818 1.00 87.69 80 LEU A O 1
ATOM 615 N N . MET A 1 81 ? 10.343 4.443 -22.815 1.00 83.88 81 MET A N 1
ATOM 616 C CA . MET A 1 81 ? 11.290 3.394 -23.214 1.00 83.88 81 MET A CA 1
ATOM 617 C C . MET A 1 81 ? 10.524 2.127 -23.605 1.00 83.88 81 MET A C 1
ATOM 619 O O . MET A 1 81 ? 9.974 1.435 -22.745 1.00 83.88 81 MET A O 1
ATOM 623 N N . LEU A 1 82 ? 10.442 1.859 -24.910 1.00 86.62 82 LEU A N 1
ATOM 624 C CA . LEU A 1 82 ? 9.561 0.832 -25.487 1.00 86.62 82 LEU A CA 1
ATOM 625 C C . LEU A 1 82 ? 10.118 -0.590 -25.333 1.00 86.62 82 LEU A C 1
ATOM 627 O O . LEU A 1 82 ? 9.356 -1.548 -25.265 1.00 86.62 82 LEU A O 1
ATOM 631 N N . ASP A 1 83 ? 11.435 -0.711 -25.250 1.00 86.06 83 ASP A N 1
ATOM 632 C CA . ASP A 1 83 ? 12.236 -1.933 -25.229 1.00 86.06 83 ASP A CA 1
ATOM 633 C C . ASP A 1 83 ? 12.755 -2.274 -23.823 1.00 86.06 83 ASP A C 1
ATOM 635 O O . ASP A 1 83 ? 13.738 -2.993 -23.660 1.00 86.06 83 ASP A O 1
ATOM 639 N N . LYS A 1 84 ? 12.047 -1.829 -22.770 1.00 85.50 84 LYS A N 1
ATOM 640 C CA . LYS A 1 84 ? 12.450 -2.071 -21.371 1.00 85.50 84 LYS A CA 1
ATOM 641 C C . LYS A 1 84 ? 12.677 -3.553 -21.059 1.00 85.50 84 LYS A C 1
ATOM 643 O O . LYS A 1 84 ? 13.590 -3.882 -20.307 1.00 85.50 84 LYS A O 1
ATOM 648 N N . LYS A 1 85 ? 11.885 -4.450 -21.657 1.00 88.25 85 LYS A N 1
ATOM 649 C CA . LYS A 1 85 ? 12.036 -5.900 -21.462 1.00 88.25 85 LYS A CA 1
ATOM 650 C C . LYS A 1 85 ? 13.437 -6.427 -21.803 1.00 88.25 85 LYS A C 1
ATOM 652 O O . LYS A 1 85 ? 13.838 -7.432 -21.226 1.00 88.25 85 LYS A O 1
ATOM 657 N N . ASP A 1 86 ? 14.147 -5.786 -22.732 1.00 89.62 86 ASP A N 1
ATOM 658 C CA . ASP A 1 86 ? 15.424 -6.277 -23.260 1.00 89.62 86 ASP A CA 1
ATOM 659 C C . ASP A 1 86 ? 16.603 -5.921 -22.343 1.00 89.62 86 ASP A C 1
ATOM 661 O O . ASP A 1 86 ? 17.613 -6.620 -22.335 1.00 89.62 86 ASP A O 1
ATOM 665 N N . PHE A 1 87 ? 16.435 -4.907 -21.489 1.00 82.94 87 PHE A N 1
ATOM 666 C CA . PHE A 1 87 ? 17.395 -4.527 -20.448 1.00 82.94 87 PHE A CA 1
ATOM 667 C C . PHE A 1 87 ? 17.259 -5.362 -19.162 1.00 82.94 87 PHE A C 1
ATOM 669 O O . PHE A 1 87 ? 18.146 -5.345 -18.310 1.00 82.94 87 PHE A O 1
ATOM 676 N N . GLY A 1 88 ? 16.169 -6.122 -19.019 1.00 88.62 88 GLY A N 1
ATOM 677 C CA . GLY A 1 88 ? 15.902 -6.965 -17.854 1.00 88.62 88 GLY A CA 1
ATOM 678 C C . GLY A 1 88 ? 15.198 -6.243 -16.698 1.00 88.62 88 GLY A C 1
ATOM 679 O O . GLY A 1 88 ? 14.680 -5.137 -16.832 1.00 88.62 88 GLY A O 1
ATOM 680 N N . TYR A 1 89 ? 15.121 -6.911 -15.541 1.00 86.50 89 TYR A N 1
ATOM 681 C CA . TYR A 1 89 ? 14.356 -6.429 -14.378 1.00 86.50 89 TYR A CA 1
ATOM 682 C C . TYR A 1 89 ? 15.064 -5.308 -13.596 1.00 86.50 89 TYR A C 1
ATOM 684 O O . TYR A 1 89 ? 14.401 -4.432 -13.039 1.00 86.50 89 TYR A O 1
ATOM 692 N N . SER A 1 90 ? 16.399 -5.328 -13.570 1.00 90.88 90 SER A N 1
ATOM 693 C CA . SER A 1 90 ? 17.239 -4.386 -12.828 1.00 90.88 90 SER A CA 1
ATOM 694 C C . SER A 1 90 ? 18.318 -3.825 -13.749 1.00 90.88 90 SER A C 1
ATOM 696 O O . SER A 1 90 ? 19.123 -4.580 -14.291 1.00 90.88 90 SER A O 1
ATOM 698 N N . PHE A 1 91 ? 18.305 -2.508 -13.936 1.00 89.25 91 PHE A N 1
ATOM 699 C CA . PHE A 1 91 ? 19.302 -1.756 -14.695 1.00 89.25 91 PHE A CA 1
ATOM 700 C C . PHE A 1 91 ? 19.297 -0.295 -14.204 1.00 89.25 91 PHE A C 1
ATOM 702 O O . PHE A 1 91 ? 18.249 0.187 -13.783 1.00 89.25 91 PHE A O 1
ATOM 709 N N . PRO A 1 92 ? 20.437 0.416 -14.230 1.00 84.62 92 PRO A N 1
ATOM 710 C CA . PRO A 1 92 ? 20.563 1.726 -13.582 1.00 84.62 92 PRO A CA 1
ATOM 711 C C . PRO A 1 92 ? 19.845 2.868 -14.323 1.00 84.62 92 PRO A C 1
ATOM 713 O O . PRO A 1 92 ? 19.252 3.737 -13.690 1.00 84.62 92 PRO A O 1
ATOM 716 N N . CYS A 1 93 ? 19.933 2.902 -15.655 1.00 87.69 93 CYS A N 1
ATOM 717 C CA . CYS A 1 93 ? 19.300 3.902 -16.522 1.00 87.69 93 CYS A CA 1
ATOM 718 C C . CYS A 1 93 ? 19.509 3.548 -18.007 1.00 87.69 93 CYS A C 1
ATOM 720 O O . CYS A 1 93 ? 20.381 2.746 -18.339 1.00 87.69 93 CYS A O 1
ATOM 722 N N . ASP A 1 94 ? 18.754 4.199 -18.894 1.00 87.25 94 ASP A N 1
ATOM 723 C CA . ASP A 1 94 ? 18.954 4.240 -20.355 1.00 87.25 94 ASP A CA 1
ATOM 724 C C . ASP A 1 94 ? 19.571 5.599 -20.764 1.00 87.25 94 ASP A C 1
ATOM 726 O O . ASP A 1 94 ? 19.036 6.373 -21.561 1.00 87.25 94 ASP A O 1
ATOM 730 N N . GLY A 1 95 ? 20.669 5.964 -20.091 1.00 88.50 95 GLY A N 1
ATOM 731 C CA . GLY A 1 95 ? 21.423 7.197 -20.336 1.00 88.50 95 GLY A CA 1
ATOM 732 C C . GLY A 1 95 ? 20.684 8.524 -20.041 1.00 88.50 95 GLY A C 1
ATOM 733 O O . GLY A 1 95 ? 19.555 8.550 -19.552 1.00 88.50 95 GLY A O 1
ATOM 734 N N . PRO A 1 96 ? 21.321 9.679 -20.324 1.00 88.06 96 PRO A N 1
ATOM 735 C CA . PRO A 1 96 ? 20.758 11.013 -20.064 1.00 88.06 96 PRO A CA 1
ATOM 736 C C . PRO A 1 96 ? 19.743 11.479 -21.125 1.00 88.06 96 PRO A C 1
ATOM 738 O O . PRO A 1 96 ? 19.217 12.591 -21.043 1.00 88.06 96 PRO A O 1
ATOM 741 N N . GLY A 1 97 ? 19.489 10.667 -22.154 1.00 84.12 97 GLY A N 1
ATOM 742 C CA . GLY A 1 97 ? 18.554 10.996 -23.226 1.00 84.12 97 GLY A CA 1
ATOM 743 C C . GLY A 1 97 ? 17.125 11.211 -22.716 1.00 84.12 97 GLY A C 1
ATOM 744 O O . GLY A 1 97 ? 16.762 10.801 -21.617 1.00 84.12 97 GLY A O 1
ATOM 745 N N . ARG A 1 98 ? 16.288 11.868 -23.530 1.00 83.12 98 ARG A N 1
ATOM 746 C CA . ARG A 1 98 ? 14.842 12.059 -23.273 1.00 83.12 98 ARG A CA 1
ATOM 747 C C . ARG A 1 98 ? 14.498 12.775 -21.950 1.00 83.12 98 ARG A C 1
ATOM 749 O O . ARG A 1 98 ? 13.386 12.628 -21.454 1.00 83.12 98 ARG A O 1
ATOM 756 N N . GLY A 1 99 ? 15.425 13.575 -21.414 1.00 86.94 99 GLY A N 1
ATOM 757 C CA . GLY A 1 99 ? 15.254 14.302 -20.149 1.00 86.94 99 GLY A CA 1
ATOM 758 C C . GLY A 1 99 ? 15.764 13.557 -18.908 1.00 86.94 99 GLY A C 1
ATOM 759 O O . GLY A 1 99 ? 15.592 14.068 -17.805 1.00 86.94 99 GLY A O 1
ATOM 760 N N . GLY A 1 100 ? 16.414 12.400 -19.088 1.00 85.69 100 GLY A N 1
ATOM 761 C CA . GLY A 1 100 ? 16.938 11.540 -18.025 1.00 85.69 100 GLY A CA 1
ATOM 762 C C . GLY A 1 100 ? 16.019 10.352 -17.727 1.00 85.69 100 GLY A C 1
ATOM 763 O O . GLY A 1 100 ? 14.809 10.509 -17.587 1.00 85.69 100 GLY A O 1
ATOM 764 N N . THR A 1 101 ? 16.595 9.152 -17.629 1.00 86.31 101 THR A N 1
ATOM 765 C CA . THR A 1 101 ? 15.872 7.884 -17.390 1.00 86.31 101 THR A CA 1
ATOM 766 C C . THR A 1 101 ? 16.323 7.189 -16.099 1.00 86.31 101 THR A C 1
ATOM 768 O O . THR A 1 101 ? 16.279 5.963 -15.992 1.00 86.31 101 THR A O 1
ATOM 771 N N . CYS A 1 102 ? 16.783 7.967 -15.115 1.00 87.44 102 CYS A N 1
ATOM 772 C CA . CYS A 1 102 ? 17.137 7.450 -13.793 1.00 87.44 102 CYS A CA 1
ATOM 773 C C . CYS A 1 102 ? 15.925 6.782 -13.128 1.00 87.44 102 CYS A C 1
ATOM 775 O O . CYS A 1 102 ? 14.795 7.244 -13.298 1.00 87.44 102 CYS A O 1
ATOM 777 N N . ASP A 1 103 ? 16.178 5.716 -12.370 1.00 85.81 103 ASP A N 1
ATOM 778 C CA . ASP A 1 103 ? 15.177 4.992 -11.576 1.00 85.81 103 ASP A CA 1
ATOM 779 C C . ASP A 1 103 ? 13.976 4.461 -12.391 1.00 85.81 103 ASP A C 1
ATOM 781 O O . ASP A 1 103 ? 12.842 4.388 -11.910 1.00 85.81 103 ASP A O 1
ATOM 785 N N . ILE A 1 104 ? 14.191 4.118 -13.667 1.00 89.00 104 ILE A N 1
ATOM 786 C CA . ILE A 1 104 ? 13.127 3.663 -14.577 1.00 89.00 104 ILE A CA 1
ATOM 787 C C . ILE A 1 104 ? 12.905 2.142 -14.532 1.00 89.00 104 ILE A C 1
ATOM 789 O O . ILE A 1 10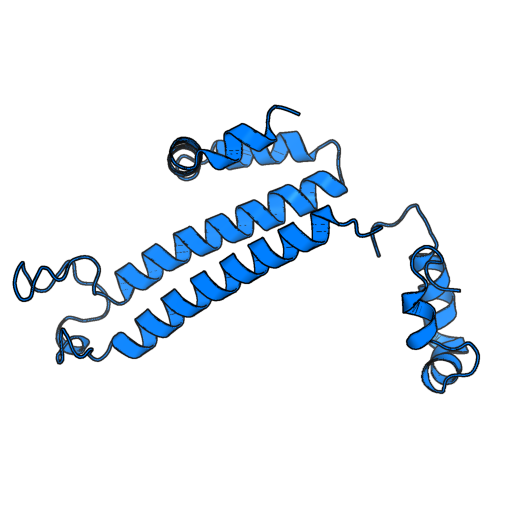4 ? 11.923 1.646 -15.105 1.00 89.00 104 ILE A O 1
ATOM 793 N N . SER A 1 105 ? 13.808 1.377 -13.914 1.00 87.88 105 SER A N 1
ATOM 794 C CA . SER A 1 105 ? 13.706 -0.081 -13.894 1.00 87.88 105 SER A CA 1
ATOM 795 C C . SER A 1 105 ? 12.589 -0.556 -12.960 1.00 87.88 105 SER A C 1
ATOM 797 O O . SER A 1 105 ? 12.129 0.155 -12.065 1.00 87.88 105 SER A O 1
ATOM 799 N N . ALA A 1 106 ? 12.112 -1.784 -13.175 1.00 87.50 106 ALA A N 1
ATOM 800 C CA . ALA A 1 106 ? 11.103 -2.367 -12.292 1.00 87.50 106 ALA A CA 1
ATOM 801 C C . ALA A 1 106 ? 11.672 -2.638 -10.883 1.00 87.50 106 ALA A C 1
ATOM 803 O O . ALA A 1 106 ? 10.938 -2.568 -9.896 1.00 87.50 106 ALA A O 1
ATOM 804 N N . TRP A 1 107 ? 12.985 -2.870 -10.783 1.00 89.38 107 TRP A N 1
ATOM 805 C CA . TRP A 1 107 ? 13.706 -2.942 -9.514 1.00 89.38 107 TRP A CA 1
ATOM 806 C C . TRP A 1 107 ? 13.675 -1.623 -8.733 1.00 89.38 107 TRP A C 1
ATOM 808 O O . TRP A 1 107 ? 13.437 -1.639 -7.527 1.00 89.38 107 TRP A O 1
ATOM 818 N N . ASP A 1 108 ? 13.833 -0.484 -9.406 1.00 89.12 108 ASP A N 1
ATOM 819 C CA . ASP A 1 108 ? 13.814 0.826 -8.740 1.00 89.12 108 ASP A CA 1
ATOM 820 C C . ASP A 1 108 ? 12.411 1.160 -8.214 1.00 89.12 108 ASP A C 1
ATOM 822 O O . ASP A 1 108 ? 12.254 1.702 -7.118 1.00 89.12 108 ASP A O 1
ATOM 826 N N . ALA A 1 109 ? 11.366 0.733 -8.935 1.00 88.12 109 ALA A N 1
ATOM 827 C CA . ALA A 1 109 ? 9.991 0.800 -8.445 1.00 88.12 109 ALA A CA 1
ATOM 828 C C . ALA A 1 109 ? 9.774 -0.086 -7.202 1.00 88.12 109 ALA A C 1
ATOM 830 O O . ALA A 1 109 ? 9.126 0.343 -6.247 1.00 88.12 109 ALA A O 1
ATOM 831 N N . PHE A 1 110 ? 10.341 -1.298 -7.168 1.00 85.94 110 PHE A N 1
ATOM 832 C CA . PHE A 1 110 ? 10.313 -2.148 -5.971 1.00 85.94 110 PHE A CA 1
ATOM 833 C C . PHE A 1 110 ? 11.040 -1.487 -4.791 1.00 85.94 110 PHE A C 1
ATOM 835 O O . PHE A 1 110 ? 10.504 -1.441 -3.684 1.00 85.94 110 PHE A O 1
ATOM 842 N N . TYR A 1 111 ? 12.217 -0.909 -5.029 1.00 87.00 111 TYR A N 1
ATOM 843 C CA . TYR A 1 111 ? 12.976 -0.176 -4.019 1.00 87.00 111 TYR A CA 1
ATOM 844 C C . TYR A 1 111 ? 12.173 1.000 -3.440 1.00 87.00 111 TYR A C 1
ATOM 846 O O . TYR A 1 111 ? 12.052 1.129 -2.220 1.00 87.00 111 TYR A O 1
ATOM 854 N N . LEU A 1 112 ? 11.527 1.804 -4.294 1.00 89.19 112 LEU A N 1
ATOM 855 C CA . LEU A 1 112 ? 10.650 2.894 -3.862 1.00 89.19 112 LEU A CA 1
ATOM 856 C C . LEU A 1 112 ? 9.438 2.385 -3.059 1.00 89.19 112 LEU A C 1
ATOM 858 O O . LEU A 1 112 ? 9.055 2.997 -2.059 1.00 89.19 112 LEU A O 1
ATOM 862 N N . ALA A 1 113 ? 8.849 1.255 -3.459 1.00 87.31 113 ALA A N 1
ATOM 863 C CA . ALA A 1 113 ? 7.728 0.646 -2.747 1.00 87.31 113 ALA A CA 1
ATOM 864 C C . ALA A 1 113 ? 8.115 0.177 -1.336 1.00 87.31 113 ALA A C 1
ATOM 866 O O . ALA A 1 113 ? 7.324 0.335 -0.408 1.00 87.31 113 ALA A O 1
ATOM 867 N N . VAL A 1 114 ? 9.336 -0.333 -1.137 1.00 86.00 114 VAL A N 1
ATOM 868 C CA . VAL A 1 114 ? 9.828 -0.732 0.192 1.00 86.00 114 VAL A CA 1
ATOM 869 C C . VAL A 1 114 ? 9.891 0.464 1.148 1.00 86.00 114 VAL A C 1
ATOM 871 O O . VAL A 1 114 ? 9.503 0.326 2.308 1.00 86.00 114 VAL A O 1
ATOM 874 N N . PHE A 1 115 ? 10.282 1.657 0.686 1.00 87.19 115 PHE A N 1
ATOM 875 C CA . PHE A 1 115 ? 10.238 2.858 1.534 1.00 87.19 115 PHE A CA 1
ATOM 876 C C . PHE A 1 115 ? 8.822 3.213 1.979 1.00 87.19 115 PHE A C 1
ATOM 878 O O . PHE A 1 115 ? 8.599 3.521 3.151 1.00 87.19 115 PHE A O 1
ATOM 885 N N . TRP A 1 116 ? 7.863 3.160 1.056 1.00 86.56 116 TRP A N 1
ATOM 886 C CA . TRP A 1 116 ? 6.461 3.452 1.358 1.00 86.56 116 TRP A CA 1
ATOM 887 C C . TRP A 1 116 ? 5.820 2.394 2.256 1.00 86.56 116 TRP A C 1
ATOM 889 O O . TRP A 1 116 ? 5.057 2.729 3.167 1.00 86.56 116 TRP A O 1
ATOM 899 N N . MET A 1 117 ? 6.207 1.134 2.084 1.00 83.50 117 MET A N 1
ATOM 900 C CA . MET A 1 117 ? 5.823 0.046 2.972 1.00 83.50 117 MET A CA 1
ATOM 901 C C . MET A 1 117 ? 6.357 0.279 4.391 1.00 83.50 117 MET A C 1
ATOM 903 O O . MET A 1 117 ? 5.583 0.242 5.345 1.00 83.50 117 MET A O 1
ATOM 907 N N . LEU A 1 118 ? 7.653 0.570 4.551 1.00 84.69 118 LEU A N 1
ATOM 908 C CA . LEU A 1 118 ? 8.252 0.846 5.863 1.00 84.69 118 LEU A CA 1
ATOM 909 C C . LEU A 1 118 ? 7.650 2.094 6.519 1.00 84.69 118 LEU A C 1
ATOM 911 O O . LEU A 1 118 ? 7.449 2.106 7.732 1.00 84.69 118 LEU A O 1
ATOM 915 N N . ASN A 1 119 ? 7.298 3.116 5.732 1.00 83.25 119 ASN A N 1
ATOM 916 C CA . ASN A 1 119 ? 6.566 4.280 6.225 1.00 83.25 119 ASN A CA 1
ATOM 917 C C . ASN A 1 119 ? 5.190 3.877 6.781 1.00 83.25 119 ASN A C 1
ATOM 919 O O . ASN A 1 119 ? 4.874 4.204 7.922 1.00 83.25 119 ASN A O 1
ATOM 923 N N . THR A 1 120 ? 4.413 3.102 6.021 1.00 83.69 120 THR A N 1
ATOM 924 C CA . THR A 1 120 ? 3.074 2.638 6.423 1.00 83.69 120 THR A CA 1
ATOM 925 C C . THR A 1 120 ? 3.133 1.755 7.672 1.00 83.69 120 THR A C 1
ATOM 927 O O . THR A 1 120 ? 2.359 1.952 8.605 1.00 83.69 120 THR A O 1
ATOM 930 N N . ILE A 1 121 ? 4.093 0.827 7.739 1.00 83.12 121 ILE A N 1
ATOM 931 C CA . ILE A 1 121 ? 4.321 -0.019 8.921 1.00 83.12 121 ILE A CA 1
ATOM 932 C C . ILE A 1 121 ? 4.733 0.835 10.127 1.00 83.12 121 ILE A C 1
ATOM 934 O O . ILE A 1 121 ? 4.267 0.588 11.239 1.00 83.12 121 ILE A O 1
ATOM 938 N N . GLY A 1 122 ? 5.550 1.872 9.925 1.00 82.12 122 GLY A N 1
ATOM 939 C CA . GLY A 1 122 ? 5.897 2.837 10.970 1.00 82.12 122 GLY A CA 1
ATOM 940 C C . GLY A 1 122 ? 4.664 3.527 11.560 1.00 82.12 122 GLY A C 1
ATOM 941 O O . GLY A 1 122 ? 4.519 3.584 12.777 1.00 82.12 122 GLY A O 1
ATOM 942 N N . TRP A 1 123 ? 3.730 3.972 10.716 1.00 76.06 123 TRP A N 1
ATOM 943 C CA . TRP A 1 123 ? 2.468 4.574 11.166 1.00 76.06 123 TRP A CA 1
ATOM 944 C C . TRP A 1 123 ? 1.565 3.582 11.908 1.00 76.06 123 TRP A C 1
ATOM 946 O O . TRP A 1 123 ? 1.054 3.898 12.981 1.00 76.06 123 TRP A O 1
ATOM 956 N N . VAL A 1 124 ? 1.393 2.370 11.372 1.00 78.44 124 VAL A N 1
ATOM 957 C CA . VAL A 1 124 ? 0.566 1.321 11.996 1.00 78.44 124 VAL A CA 1
ATOM 958 C C . VAL A 1 124 ? 1.118 0.936 13.369 1.00 78.44 124 VAL A C 1
ATOM 960 O O . VAL A 1 124 ? 0.367 0.830 14.338 1.00 78.44 124 VAL A O 1
ATOM 963 N N . THR A 1 125 ? 2.435 0.754 13.469 1.00 74.88 125 THR A N 1
ATOM 964 C CA . THR A 1 125 ? 3.088 0.374 14.727 1.00 74.88 125 THR A CA 1
ATOM 965 C C . THR A 1 125 ? 3.060 1.505 15.746 1.00 74.88 125 THR A C 1
ATOM 967 O O . THR A 1 125 ? 2.728 1.238 16.895 1.00 74.88 125 THR A O 1
ATOM 970 N N . PHE A 1 126 ? 3.299 2.761 15.348 1.00 69.12 126 PHE A N 1
ATOM 971 C CA . PHE A 1 126 ? 3.213 3.923 16.244 1.00 69.12 126 PHE A CA 1
ATOM 972 C C . PHE A 1 126 ? 1.860 4.001 16.970 1.00 69.12 126 PHE A C 1
ATOM 974 O O . PHE A 1 126 ? 1.796 4.333 18.152 1.00 69.12 126 PHE A O 1
ATOM 981 N N . ILE A 1 127 ? 0.780 3.616 16.291 1.00 64.44 127 ILE A N 1
ATOM 982 C CA . ILE A 1 127 ? -0.588 3.812 16.785 1.00 64.44 127 ILE A CA 1
ATOM 983 C C . ILE A 1 127 ? -1.135 2.566 17.464 1.00 64.44 127 ILE A C 1
ATOM 985 O O . ILE A 1 127 ? -1.781 2.668 18.507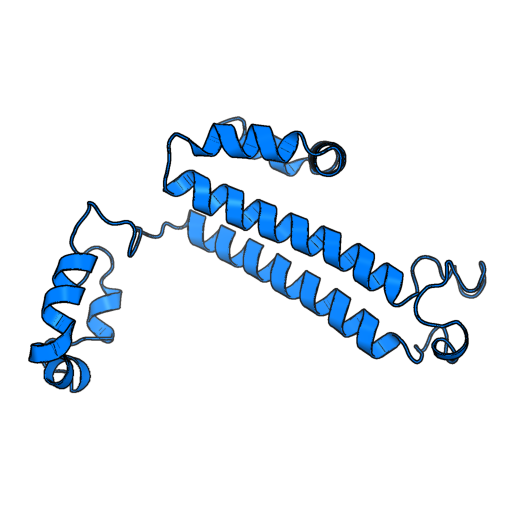 1.00 64.44 127 ILE A O 1
ATOM 989 N N . GLY A 1 128 ? -0.824 1.384 16.930 1.00 59.88 128 GLY A N 1
ATOM 990 C CA . GLY A 1 128 ? -1.138 0.123 17.596 1.00 59.88 128 GLY A CA 1
ATOM 991 C C . GLY A 1 128 ? -0.447 0.018 18.955 1.00 59.88 128 GLY A C 1
ATOM 992 O O . GLY A 1 128 ? -1.053 -0.412 19.927 1.00 59.88 128 GLY A O 1
ATOM 993 N N . ILE A 1 129 ? 0.799 0.485 19.051 1.00 55.09 129 ILE A N 1
ATOM 994 C CA . ILE A 1 129 ? 1.592 0.425 20.279 1.00 55.09 129 ILE A CA 1
ATOM 995 C C . ILE A 1 129 ? 1.196 1.528 21.280 1.00 55.09 129 ILE A C 1
ATOM 997 O O . ILE A 1 129 ? 1.171 1.273 22.487 1.00 55.09 129 ILE A O 1
ATOM 1001 N N . GLY A 1 130 ? 0.849 2.730 20.801 1.00 53.22 130 GLY A N 1
ATOM 1002 C CA . GLY A 1 130 ? 0.420 3.851 21.647 1.00 53.22 130 GLY A CA 1
ATOM 1003 C C . GLY A 1 130 ? -0.885 3.601 22.412 1.00 53.22 130 GLY A C 1
ATOM 1004 O O . GLY A 1 130 ? -1.075 4.158 23.489 1.00 53.22 130 GLY A O 1
ATOM 1005 N N . ASN A 1 131 ? -1.746 2.718 21.900 1.00 50.97 131 ASN A N 1
ATOM 1006 C CA . ASN A 1 131 ? -3.060 2.440 22.479 1.00 50.97 131 ASN A CA 1
ATOM 1007 C C . ASN A 1 131 ? -3.106 1.230 23.436 1.00 50.97 131 ASN A C 1
ATOM 1009 O O . ASN A 1 131 ? -4.116 1.050 24.114 1.00 50.97 131 ASN A O 1
ATOM 1013 N N . THR A 1 132 ? -2.055 0.399 23.528 1.00 52.59 132 THR A N 1
ATOM 1014 C CA . THR A 1 132 ? -2.118 -0.859 24.308 1.00 52.59 132 THR A CA 1
ATOM 1015 C C . THR A 1 132 ? -0.982 -1.126 25.301 1.00 52.59 132 THR A C 1
ATOM 1017 O O . THR A 1 132 ? -1.074 -2.125 26.014 1.00 52.59 132 THR A O 1
ATOM 1020 N N . SER A 1 133 ? 0.086 -0.3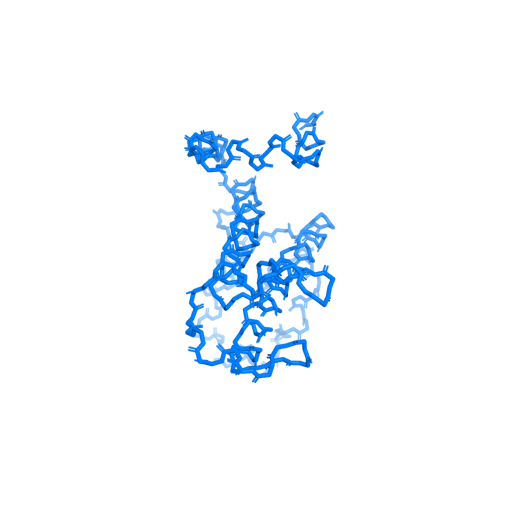16 25.424 1.00 43.22 133 SER A N 1
ATOM 1021 C CA . SER A 1 133 ? 1.090 -0.608 26.471 1.00 43.22 133 SER A CA 1
ATOM 1022 C C . SER A 1 133 ? 2.098 0.493 26.833 1.00 43.22 133 SER A C 1
ATOM 1024 O O . SER A 1 133 ? 2.721 1.107 25.970 1.00 43.22 133 SER A O 1
ATOM 1026 N N . HIS A 1 134 ? 2.407 0.595 28.134 1.00 44.78 134 HIS A N 1
ATOM 1027 C CA . HIS A 1 134 ? 3.544 1.333 28.717 1.00 44.78 134 HIS A CA 1
ATOM 1028 C C . HIS A 1 134 ? 4.923 0.835 28.203 1.00 44.78 134 HIS A C 1
ATOM 1030 O O . HIS A 1 134 ? 5.927 1.536 28.318 1.00 44.78 134 HIS A O 1
ATOM 1036 N N . TYR A 1 135 ? 4.977 -0.356 27.587 1.00 41.75 135 TYR A N 1
ATOM 1037 C CA . TYR A 1 135 ? 6.175 -0.965 26.981 1.00 41.75 135 TYR A CA 1
ATOM 1038 C C . TYR A 1 135 ? 6.420 -0.561 25.517 1.00 41.75 135 TYR A C 1
ATOM 1040 O O . TYR A 1 135 ? 7.438 -0.919 24.922 1.00 41.75 135 TYR A O 1
ATOM 1048 N N . GLY A 1 136 ? 5.514 0.222 24.937 1.00 45.50 136 GLY A N 1
ATOM 1049 C CA . GLY A 1 136 ? 5.574 0.649 23.549 1.00 45.50 136 GLY A CA 1
ATOM 1050 C C . GLY A 1 136 ? 6.639 1.687 23.203 1.00 45.50 136 GLY A C 1
ATOM 1051 O O . GLY A 1 136 ? 7.253 1.652 22.135 1.00 45.50 136 GLY A O 1
ATOM 1052 N N . LYS A 1 137 ? 6.930 2.575 24.158 1.00 44.94 137 LYS A N 1
ATOM 1053 C CA . LYS A 1 137 ? 8.040 3.537 24.063 1.00 44.94 137 LYS A CA 1
ATOM 1054 C C . LYS A 1 137 ? 9.404 2.844 23.912 1.00 44.94 137 LYS A C 1
ATOM 1056 O O . LYS A 1 137 ? 10.300 3.401 23.285 1.00 44.94 137 LYS A O 1
ATOM 1061 N N . ILE A 1 138 ? 9.564 1.636 24.460 1.00 44.75 138 ILE A N 1
ATOM 1062 C CA . ILE A 1 138 ? 10.847 0.913 24.520 1.00 44.75 138 ILE A CA 1
ATOM 1063 C C . ILE A 1 138 ? 11.128 0.164 23.205 1.00 44.75 138 ILE A C 1
ATOM 1065 O O . ILE A 1 138 ? 12.259 0.165 22.721 1.00 44.75 138 ILE A O 1
ATOM 1069 N N . THR A 1 139 ? 10.105 -0.415 22.568 1.00 47.56 139 THR A N 1
ATOM 1070 C CA . THR A 1 139 ? 10.240 -1.096 21.264 1.00 47.56 139 THR A CA 1
ATOM 1071 C C . THR A 1 139 ? 10.479 -0.115 20.117 1.00 47.56 139 THR A C 1
ATOM 1073 O O . THR A 1 139 ? 11.260 -0.422 19.219 1.00 47.56 139 THR A O 1
ATOM 1076 N N . PHE A 1 140 ? 9.900 1.090 20.167 1.00 47.56 140 PHE A N 1
ATOM 1077 C CA . PHE A 1 140 ? 10.172 2.140 19.179 1.00 47.56 140 PHE A CA 1
ATOM 1078 C C . PHE A 1 140 ? 11.629 2.624 19.243 1.00 47.56 140 PHE A C 1
ATOM 1080 O O . PHE A 1 140 ? 12.280 2.751 18.212 1.00 47.56 140 PHE A O 1
ATOM 1087 N N . HIS A 1 141 ? 12.188 2.782 20.448 1.00 42.75 141 HIS A N 1
ATOM 1088 C CA . HIS A 1 141 ? 13.610 3.101 20.625 1.00 42.75 141 HIS A CA 1
ATOM 1089 C C . HIS A 1 141 ? 14.536 1.983 20.096 1.00 42.75 141 HIS A C 1
ATOM 1091 O O . HIS A 1 141 ? 15.612 2.260 19.567 1.00 42.75 141 HIS A O 1
ATOM 1097 N N . SER A 1 142 ? 14.111 0.716 20.180 1.00 45.41 142 SER A N 1
ATOM 1098 C CA . SER A 1 142 ? 14.868 -0.420 19.631 1.00 45.41 142 SER A CA 1
ATOM 1099 C C . SER A 1 142 ? 14.729 -0.575 18.110 1.00 45.41 142 SER A C 1
ATOM 1101 O O . SER A 1 142 ? 15.676 -1.020 17.469 1.00 45.41 142 SER A O 1
ATOM 1103 N N . LEU A 1 143 ? 13.586 -0.205 17.518 1.00 50.38 143 LEU A N 1
ATOM 1104 C CA . LEU A 1 143 ? 13.362 -0.217 16.063 1.00 50.38 143 LEU A CA 1
ATOM 1105 C C . LEU A 1 143 ? 13.991 1.000 15.366 1.00 50.38 143 LEU A C 1
ATOM 1107 O O . LEU A 1 143 ? 14.510 0.868 14.260 1.00 50.38 143 LEU A O 1
ATOM 1111 N N . MET A 1 144 ? 14.021 2.165 16.024 1.00 49.53 144 MET A N 1
ATOM 1112 C CA . MET A 1 144 ? 14.743 3.351 15.544 1.00 49.53 144 MET A CA 1
ATOM 1113 C C . MET A 1 144 ? 16.263 3.152 15.508 1.00 49.53 144 MET A C 1
ATOM 1115 O O . MET A 1 144 ? 16.923 3.771 14.686 1.00 49.53 144 MET A O 1
ATOM 1119 N N . ASN A 1 145 ? 16.821 2.256 16.331 1.00 42.97 145 ASN A N 1
ATOM 1120 C CA . ASN A 1 145 ? 18.250 1.913 16.302 1.00 42.97 145 ASN A CA 1
ATOM 1121 C C . ASN A 1 145 ? 18.664 1.051 15.091 1.00 42.97 145 ASN A C 1
ATOM 1123 O O . ASN A 1 145 ? 19.845 0.736 14.931 1.00 42.97 145 ASN A O 1
ATOM 1127 N N . LEU A 1 146 ? 17.731 0.679 14.207 1.00 46.78 146 LEU A N 1
ATOM 1128 C CA . LEU A 1 146 ? 18.081 0.109 12.911 1.00 46.78 146 LEU A CA 1
ATOM 1129 C C . LEU A 1 146 ? 18.623 1.236 12.014 1.00 46.78 146 LEU A C 1
ATOM 1131 O O . LEU A 1 146 ? 17.911 2.194 11.720 1.00 46.78 146 LEU A O 1
ATOM 1135 N N . HIS A 1 147 ? 19.868 1.116 11.541 1.00 49.81 147 HIS A N 1
ATOM 1136 C CA . HIS A 1 147 ? 20.591 2.156 10.779 1.00 49.81 147 HIS A CA 1
ATOM 1137 C C . HIS A 1 147 ? 19.817 2.714 9.555 1.00 49.81 147 HIS A C 1
ATOM 1139 O O . HIS A 1 147 ? 20.057 3.836 9.115 1.00 49.81 147 HIS A O 1
ATOM 1145 N N . LEU A 1 148 ? 18.847 1.951 9.039 1.00 48.91 148 LEU A N 1
ATOM 1146 C CA . LEU A 1 148 ? 17.910 2.324 7.972 1.00 48.91 148 LEU A CA 1
ATOM 1147 C C . LEU A 1 148 ? 16.865 3.389 8.378 1.00 48.91 148 LEU A C 1
ATOM 1149 O O . LEU A 1 148 ? 16.508 4.229 7.553 1.00 48.91 148 LEU A O 1
ATOM 1153 N N . PHE A 1 149 ? 16.380 3.395 9.625 1.00 45.47 149 PHE A N 1
ATOM 1154 C CA . PHE A 1 149 ? 15.308 4.298 10.082 1.00 45.47 149 PHE A CA 1
ATOM 1155 C C . PHE A 1 149 ? 15.824 5.669 10.544 1.00 45.47 149 PHE A C 1
ATOM 1157 O O . PHE A 1 149 ? 15.164 6.683 10.304 1.00 45.47 149 PHE A O 1
ATOM 1164 N N . GLU A 1 150 ? 17.030 5.733 11.117 1.00 46.78 150 GLU A N 1
ATOM 1165 C CA . GLU A 1 150 ? 17.702 6.986 11.510 1.00 46.78 150 GLU A CA 1
ATOM 1166 C C . GLU A 1 150 ? 17.809 7.997 10.352 1.00 46.78 150 GLU A C 1
ATOM 1168 O O . GLU A 1 150 ? 17.624 9.203 10.541 1.00 46.78 150 GLU A O 1
ATOM 1173 N N . GLY A 1 151 ? 18.070 7.516 9.130 1.00 48.69 151 GLY A N 1
ATOM 1174 C CA . GLY A 1 151 ? 18.144 8.355 7.930 1.00 48.69 151 GLY A CA 1
ATOM 1175 C C . GLY A 1 151 ? 16.787 8.914 7.483 1.00 48.69 151 GLY A C 1
ATOM 1176 O O . GLY A 1 151 ? 16.710 10.042 6.995 1.00 48.69 151 GLY A O 1
ATOM 1177 N N . MET A 1 152 ? 15.704 8.159 7.693 1.00 47.25 152 MET A N 1
ATOM 1178 C CA . MET A 1 152 ? 14.342 8.552 7.315 1.00 47.25 152 MET A CA 1
ATOM 1179 C C . MET A 1 152 ? 13.728 9.551 8.307 1.00 47.25 152 MET A C 1
ATOM 1181 O O . MET A 1 152 ? 13.117 10.537 7.891 1.00 47.25 152 MET A O 1
ATOM 1185 N N . VAL A 1 153 ? 13.941 9.354 9.613 1.00 49.88 153 VAL A N 1
ATOM 1186 C CA . VAL A 1 153 ? 13.418 10.239 10.674 1.00 49.88 153 VAL A CA 1
ATOM 1187 C C . VAL A 1 153 ? 14.072 11.624 10.632 1.00 49.88 153 VAL A C 1
ATOM 1189 O O . VAL A 1 153 ? 13.400 12.630 10.844 1.00 49.88 153 VAL A O 1
ATOM 1192 N N . LYS A 1 154 ? 15.361 11.713 10.276 1.00 42.78 154 LYS A N 1
ATOM 1193 C CA . LYS A 1 154 ? 16.062 13.003 10.132 1.00 42.78 154 LYS A CA 1
ATOM 1194 C C . LYS A 1 154 ? 15.578 13.837 8.937 1.00 42.78 154 LYS A C 1
ATOM 1196 O O . LYS A 1 154 ? 15.769 15.050 8.952 1.00 42.78 154 LYS A O 1
ATOM 1201 N N . ARG A 1 155 ? 14.942 13.222 7.928 1.00 44.62 155 ARG A N 1
ATOM 1202 C CA . ARG A 1 155 ? 14.398 13.907 6.736 1.00 44.62 155 ARG A CA 1
ATOM 1203 C C . ARG A 1 155 ? 12.900 14.217 6.809 1.00 44.62 155 ARG A C 1
ATOM 1205 O O . ARG A 1 155 ? 12.464 15.141 6.127 1.00 44.62 155 ARG A O 1
ATOM 1212 N N . LEU A 1 156 ? 12.111 13.498 7.613 1.00 41.12 156 LEU A N 1
ATOM 1213 C CA . LEU A 1 156 ? 10.695 13.817 7.827 1.00 41.12 156 LEU A CA 1
ATOM 1214 C C . LEU A 1 156 ? 10.519 14.765 9.023 1.00 41.12 156 LEU A C 1
ATOM 1216 O O . LEU A 1 156 ? 10.414 14.342 10.172 1.00 41.12 156 LEU A O 1
ATOM 1220 N N . SER A 1 157 ? 10.379 16.061 8.738 1.00 43.28 157 SER A N 1
ATOM 1221 C CA . SER A 1 157 ? 10.087 17.125 9.718 1.00 43.28 157 SER A CA 1
ATOM 1222 C C . SER A 1 157 ? 8.791 16.925 10.523 1.00 43.28 157 SER A C 1
ATOM 1224 O O . SER A 1 157 ? 8.560 17.641 11.492 1.00 43.28 157 SER A O 1
ATOM 1226 N N . ILE A 1 158 ? 7.946 15.961 10.142 1.00 44.62 158 ILE A N 1
ATOM 1227 C CA . ILE A 1 158 ? 6.622 15.734 10.733 1.00 44.62 158 ILE A CA 1
ATOM 1228 C C . ILE A 1 158 ? 6.672 14.929 12.043 1.00 44.62 158 ILE A C 1
ATOM 1230 O O . ILE A 1 158 ? 5.793 15.085 12.882 1.00 44.62 158 ILE A O 1
ATOM 1234 N N . VAL A 1 159 ? 7.726 14.131 12.273 1.00 42.38 159 VAL A N 1
ATOM 1235 C CA . VAL A 1 159 ? 7.875 13.339 13.513 1.00 42.38 159 VAL A CA 1
ATOM 1236 C C . VAL A 1 159 ? 8.235 14.233 14.706 1.00 42.38 159 VAL A C 1
ATOM 1238 O O . VAL A 1 159 ? 7.781 13.985 15.819 1.00 42.38 159 VAL A O 1
ATOM 1241 N N . LYS A 1 160 ? 8.958 15.340 14.470 1.00 37.00 160 LYS A N 1
ATOM 1242 C CA . LYS A 1 160 ? 9.270 16.336 15.511 1.00 37.00 160 LYS A CA 1
ATOM 1243 C C . LYS A 1 160 ? 8.032 17.026 16.089 1.00 37.00 160 LYS A C 1
ATOM 1245 O O . LYS A 1 160 ? 8.122 17.546 17.193 1.00 37.00 160 LYS A O 1
ATOM 1250 N N . LEU A 1 161 ? 6.898 17.030 15.381 1.00 38.06 161 LEU A N 1
ATOM 1251 C CA . LEU A 1 161 ? 5.669 17.664 15.869 1.00 38.06 161 LEU A CA 1
ATOM 1252 C C . LEU A 1 161 ? 4.928 16.810 16.913 1.00 38.06 161 LEU A C 1
ATOM 1254 O O . LEU A 1 161 ? 4.213 17.360 17.744 1.00 38.06 161 LEU A O 1
ATOM 1258 N N . PHE A 1 162 ? 5.119 15.486 16.898 1.00 38.06 162 PHE A N 1
ATOM 1259 C CA . PHE A 1 162 ? 4.407 14.548 17.777 1.00 38.06 162 PHE A CA 1
ATOM 1260 C C . PHE A 1 162 ? 5.196 14.145 19.030 1.00 38.06 162 PHE A C 1
ATOM 1262 O O . PHE A 1 162 ? 4.655 13.464 19.892 1.00 38.06 162 PHE A O 1
ATOM 1269 N N . THR A 1 163 ? 6.456 14.571 19.164 1.00 34.06 163 THR A N 1
ATOM 1270 C CA . THR A 1 163 ? 7.275 14.340 20.370 1.00 34.06 163 THR A CA 1
ATOM 1271 C C . THR A 1 163 ? 7.273 15.515 21.356 1.00 34.06 163 THR A C 1
ATOM 1273 O O . THR A 1 163 ? 7.965 15.448 22.368 1.00 34.06 163 THR A O 1
ATOM 1276 N N . THR A 1 164 ? 6.542 16.597 21.066 1.00 33.09 164 THR A N 1
ATOM 1277 C CA . THR A 1 164 ? 6.448 17.806 21.916 1.00 33.09 164 THR A CA 1
ATOM 1278 C C . THR A 1 164 ? 5.123 17.968 22.668 1.00 33.09 164 THR A C 1
ATOM 1280 O O . THR A 1 164 ? 4.895 19.032 23.239 1.00 33.09 164 THR A O 1
ATOM 1283 N N . TYR A 1 165 ? 4.287 16.929 22.730 1.00 32.66 165 TYR A N 1
ATOM 1284 C CA . TYR A 1 165 ? 3.115 16.876 23.611 1.00 32.66 165 TYR A CA 1
ATOM 1285 C C . TYR A 1 165 ? 3.076 15.560 24.384 1.00 32.66 165 TYR A C 1
ATOM 1287 O O . TYR A 1 165 ? 3.398 14.514 23.774 1.00 32.66 165 TYR A O 1
#

InterPro domains:
  IPR001280 Photosystem I PsaA/PsaB [PF00223] (19-126)
  IPR001280 Photosystem I PsaA/PsaB [PR00257] (51-69)
  IPR001280 Photosystem I PsaA/PsaB [PR00257] (82-102)
  IPR001280 Photosystem I PsaA/PsaB [PR00257] (109-130)
  IPR020586 Photosystem I PsaA/PsaB, conserved site [PS00419] (93-102)
  IPR036408 Photosystem I PsaA/PsaB superfamily [G3DSA:1.20.1130.10] (1-141)
  IPR036408 Photosystem I PsaA/PsaB superfamily [SSF81558] (12-127)

Sequence (165 aa):
MGKLHMDLMYFYLPTNGPAFNAGRSIWLPGWLNAINENSNSLFLTIGPGDFLVHHAIALGLHTTTLILVKGALDARGSKLMLDKKDFGYSFPCDGPGRGGTCDISAWDAFYLAVFWMLNTIGWVTFIGIGNTSHYGKITFHSLMNLHLFEGMVKRLSIVKLFTTY

Organism: Brassica campestris (NCBI:txid3711)